Protein AF-A0A960H9U0-F1 (afdb_monomer)

Secondary structure (DSSP, 8-state):
----SSSSSSSSSSSSSSSSGGGSPPP------B-TTS-BGGG--SHHHH--HHHHHHHHHHH-EEE-SS--TTSTTHHHHHHHHHHHH--EEE-

Nearest PDB structures (foldseek):
  5t1p-assembly8_H  TM=9.226E-01  e=2.396E-02  Campylobacter jejuni BJ-CJGB96299
  5t1p-assembly5_E  TM=9.160E-01  e=3.365E-02  Campylobacter jejuni BJ-CJGB96299
  2bzn-assembly1_C  TM=5.047E-01  e=8.206E-01  Homo sapiens
  2c6q-assembly1_D  TM=4.996E-01  e=1.077E+00  Homo sapiens
  2bwg-assembly1_A  TM=5.080E-01  e=2.274E+00  Homo sapiens

Solvent-accessible surface area (backbone atoms only — not comparable to full-atom values): 6146 Å² total; per-residue (Å²): 142,84,92,80,84,84,80,86,84,70,74,80,73,70,70,69,68,67,72,67,63,74,75,52,72,77,75,72,68,73,74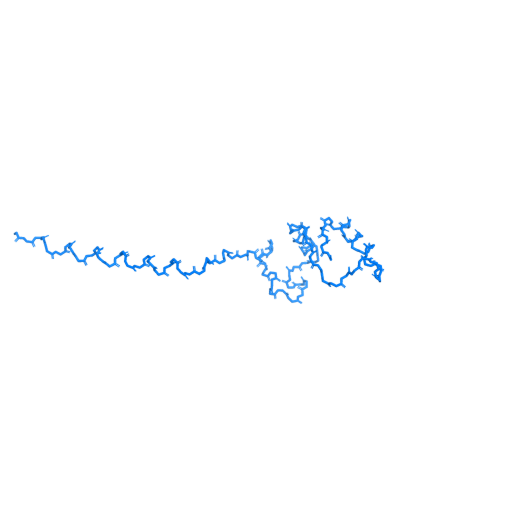,72,46,47,44,102,84,70,29,50,54,90,73,38,88,46,53,74,60,57,53,42,70,66,55,51,51,51,51,49,41,74,68,35,63,45,81,54,82,92,53,58,51,91,45,97,57,32,40,62,51,51,50,55,47,24,70,74,59,66,26,48,72,50,97

Radius of gyration: 26.49 Å; Cα contacts (8 Å, |Δi|>4): 69; chains: 1; bounding box: 49×75×38 Å

pLDDT: mean 78.87, std 21.17, range [42.84, 98.56]

Foldseek 3Di:
DDPDDPPPPPPVPPPPVVPVVVPDDPPPPPPCCLQPVRANVVPDPDCVSVPHPVSVLVVQVVVQEAEDPDQDCPPPNSVVVQVVVCVVRVHHYDD

Mean predicted aligned error: 14.43 Å

Structure (mmCIF, N/CA/C/O backbone):
data_AF-A0A960H9U0-F1
#
_entry.id   AF-A0A960H9U0-F1
#
loop_
_atom_site.group_PDB
_atom_site.id
_atom_site.type_symbol
_atom_site.label_atom_id
_atom_site.label_alt_id
_atom_site.label_comp_id
_atom_site.label_asym_id
_atom_site.label_entity_id
_atom_site.label_seq_id
_atom_site.pdbx_PDB_ins_code
_atom_site.Cartn_x
_atom_site.Cartn_y
_atom_site.Cartn_z
_atom_site.occupancy
_atom_site.B_iso_or_equiv
_atom_site.auth_seq_id
_atom_site.auth_comp_id
_atom_site.auth_asym_id
_atom_site.auth_atom_id
_atom_site.pdbx_PDB_model_num
ATOM 1 N N . MET A 1 1 ? -33.616 64.114 28.468 1.00 50.56 1 MET A N 1
ATOM 2 C CA . MET A 1 1 ? -32.640 64.202 27.355 1.00 50.56 1 MET A CA 1
ATOM 3 C C . MET A 1 1 ? -31.251 63.797 27.841 1.00 50.56 1 MET A C 1
ATOM 5 O O . MET A 1 1 ? -30.687 64.544 28.624 1.00 50.56 1 MET A O 1
ATOM 9 N N . LYS A 1 2 ? -30.745 62.624 27.420 1.00 51.22 2 LYS A N 1
ATOM 10 C CA . LYS A 1 2 ? -29.313 62.245 27.249 1.00 51.22 2 LYS A CA 1
ATOM 11 C C . LYS A 1 2 ? -29.171 60.712 27.200 1.00 51.22 2 LYS A C 1
ATOM 13 O O . LYS A 1 2 ? -28.547 60.094 28.046 1.00 51.22 2 LYS A O 1
ATOM 18 N N . ARG A 1 3 ? -29.764 60.097 26.170 1.00 50.94 3 ARG A N 1
ATOM 19 C CA . ARG A 1 3 ? -29.578 58.675 25.807 1.00 50.94 3 ARG A CA 1
ATOM 20 C C . ARG A 1 3 ? -28.459 58.476 24.761 1.00 50.94 3 ARG A C 1
ATOM 22 O O . ARG A 1 3 ? -28.471 57.509 24.022 1.00 50.94 3 ARG A O 1
ATOM 29 N N . SER A 1 4 ? -27.508 59.410 24.664 1.00 51.62 4 SER A N 1
ATOM 30 C CA . SER A 1 4 ? -26.666 59.581 23.462 1.00 51.62 4 SER A CA 1
ATOM 31 C C . SER A 1 4 ? -25.152 59.429 23.688 1.00 51.62 4 SER A C 1
ATOM 33 O O . SER A 1 4 ? -24.371 59.914 22.878 1.00 51.62 4 SER A O 1
ATOM 35 N N . ARG A 1 5 ? -24.698 58.811 24.788 1.00 53.12 5 ARG A N 1
ATOM 36 C CA . ARG A 1 5 ? -23.254 58.735 25.124 1.00 53.12 5 ARG A CA 1
ATOM 37 C C . ARG A 1 5 ? -22.734 57.343 25.501 1.00 53.12 5 ARG A C 1
ATOM 39 O O . ARG A 1 5 ? -21.645 57.243 26.044 1.00 53.12 5 ARG A O 1
ATOM 46 N N . TRP A 1 6 ? -23.510 56.292 25.244 1.00 42.84 6 TRP A N 1
ATOM 47 C CA . TRP A 1 6 ? -23.179 54.914 25.646 1.00 42.84 6 TRP A CA 1
ATOM 48 C C . TRP A 1 6 ? -23.212 53.921 24.471 1.00 42.84 6 TRP A C 1
ATOM 50 O O . TRP A 1 6 ? -23.268 52.718 24.677 1.00 42.84 6 TRP A O 1
ATOM 60 N N . LEU A 1 7 ? -23.184 54.420 23.231 1.00 50.12 7 LEU A N 1
ATOM 61 C CA . LEU A 1 7 ? -23.247 53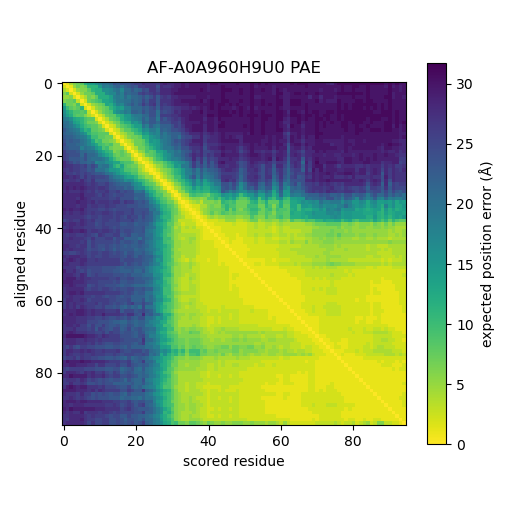.601 22.009 1.00 50.12 7 LEU A CA 1
ATOM 62 C C . LEU A 1 7 ? -21.994 53.711 21.125 1.00 50.12 7 LEU A C 1
ATOM 64 O O . LEU A 1 7 ? -21.927 53.087 20.076 1.00 50.12 7 LEU A O 1
ATOM 68 N N . THR A 1 8 ? -20.975 54.462 21.547 1.00 47.41 8 THR A N 1
ATOM 69 C CA . THR A 1 8 ? -19.766 54.722 20.743 1.00 47.41 8 THR A CA 1
ATOM 70 C C . THR A 1 8 ? -18.505 54.031 21.267 1.00 47.41 8 THR A C 1
ATOM 72 O O . THR A 1 8 ? -17.415 54.327 20.796 1.00 47.41 8 THR A O 1
ATOM 75 N N . LEU A 1 9 ? -18.632 53.095 22.215 1.00 46.81 9 LEU A N 1
ATOM 76 C CA . LEU A 1 9 ? -17.496 52.361 22.795 1.00 46.81 9 LEU A CA 1
ATOM 77 C C . LEU A 1 9 ? -17.638 50.830 22.693 1.00 46.81 9 LEU A C 1
ATOM 79 O O . LEU A 1 9 ? -17.070 50.105 23.496 1.00 46.81 9 LEU A O 1
ATOM 83 N N . GLY A 1 10 ? -18.427 50.330 21.736 1.00 43.66 10 GLY A N 1
ATOM 84 C CA . GLY A 1 10 ? -18.605 48.887 21.498 1.00 43.66 10 GLY A CA 1
ATOM 85 C C . GLY A 1 10 ? -18.057 48.382 20.158 1.00 43.66 10 GLY A C 1
ATOM 86 O O . GLY A 1 10 ? -17.927 47.182 19.968 1.00 43.66 10 GLY A O 1
ATOM 87 N N . VAL A 1 11 ? -17.718 49.280 19.225 1.00 47.06 11 VAL A N 1
ATOM 88 C CA . VAL A 1 11 ? -17.407 48.912 17.826 1.00 47.06 11 VAL A CA 1
ATOM 89 C C . VAL A 1 11 ? -15.901 48.905 17.523 1.00 47.06 11 VAL A C 1
ATOM 91 O O . VAL A 1 11 ? -15.483 48.368 16.507 1.00 47.06 11 VAL A O 1
ATOM 94 N N . ALA A 1 12 ? -15.053 49.424 18.417 1.00 43.41 12 ALA A N 1
ATOM 95 C CA . ALA A 1 12 ? -13.607 49.507 18.174 1.00 43.41 12 ALA A CA 1
ATOM 96 C C . ALA A 1 12 ? -12.796 48.286 18.660 1.00 43.41 12 ALA A C 1
ATOM 98 O O . ALA A 1 12 ? -11.607 48.200 18.378 1.00 43.41 12 ALA A O 1
ATOM 99 N N . ALA A 1 13 ? -13.412 47.343 19.384 1.00 44.75 13 ALA A N 1
ATOM 100 C CA . ALA A 1 13 ? -12.727 46.144 19.884 1.00 44.75 13 ALA A CA 1
ATOM 101 C C . ALA A 1 13 ? -12.998 44.881 19.044 1.00 44.75 13 ALA A C 1
ATOM 103 O O . ALA A 1 13 ? -12.348 43.860 19.247 1.00 44.75 13 ALA A O 1
ATOM 104 N N . ALA A 1 14 ? -13.939 44.936 18.095 1.00 46.28 14 ALA A N 1
ATOM 105 C CA . ALA A 1 14 ? -14.317 43.781 17.280 1.00 46.28 14 ALA A CA 1
ATOM 106 C C . ALA A 1 14 ? -13.483 43.632 15.992 1.00 46.28 14 ALA A C 1
ATOM 108 O O . ALA A 1 14 ? -13.497 42.572 15.377 1.00 46.28 14 ALA A O 1
ATOM 109 N N . THR A 1 15 ? -12.732 44.659 15.579 1.00 50.53 15 THR A N 1
ATOM 110 C CA . THR A 1 15 ? -11.987 44.643 14.306 1.00 50.53 15 THR A CA 1
ATOM 111 C C . THR A 1 15 ? -10.517 44.243 14.444 1.00 50.53 15 THR A C 1
ATOM 113 O O . THR A 1 15 ? -9.865 43.983 13.439 1.00 50.53 15 THR A O 1
ATOM 116 N N . THR A 1 16 ? -9.976 44.147 15.662 1.00 48.50 16 THR A N 1
ATOM 117 C CA . THR A 1 16 ? -8.547 43.846 15.893 1.00 48.50 16 THR A CA 1
ATOM 118 C C . THR A 1 16 ? -8.258 42.364 16.153 1.00 48.50 16 THR A C 1
ATOM 120 O O . THR A 1 16 ? -7.098 41.966 16.165 1.00 48.50 16 THR A O 1
ATOM 123 N N . ALA A 1 17 ? -9.286 41.525 16.316 1.00 44.06 17 ALA A N 1
ATOM 124 C CA . ALA A 1 17 ? -9.116 40.083 16.527 1.00 44.06 17 ALA A CA 1
ATOM 125 C C . ALA A 1 17 ? -8.944 39.281 15.219 1.00 44.06 17 ALA A C 1
ATOM 127 O O . ALA A 1 17 ? -8.475 38.149 15.255 1.00 44.06 17 ALA A O 1
ATOM 128 N N . MET A 1 18 ? -9.270 39.859 14.055 1.00 52.25 18 MET A N 1
ATOM 129 C CA . MET A 1 18 ? -9.171 39.162 1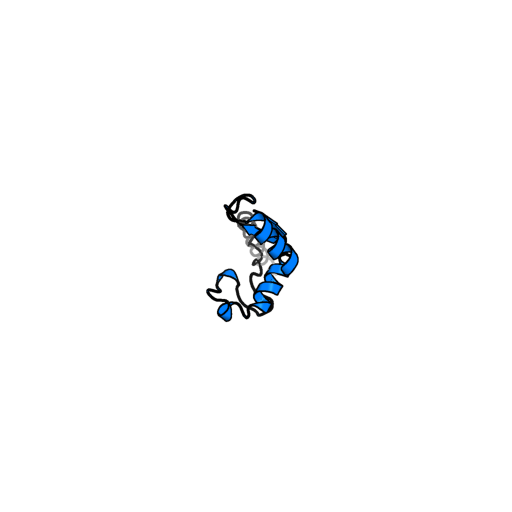2.761 1.00 52.25 18 MET A CA 1
ATOM 130 C C . MET A 1 18 ? -7.770 39.192 12.129 1.00 52.25 18 MET A C 1
ATOM 132 O O . MET A 1 18 ? -7.513 38.437 11.199 1.00 52.25 18 MET A O 1
ATOM 136 N N . ALA A 1 19 ? -6.843 40.019 12.625 1.00 51.44 19 ALA A N 1
ATOM 137 C CA . ALA A 1 19 ? -5.512 40.155 12.022 1.00 51.44 19 ALA A CA 1
ATOM 138 C C . ALA A 1 19 ? -4.501 39.078 12.471 1.00 51.44 19 ALA A C 1
ATOM 140 O O . ALA A 1 19 ? -3.486 38.882 11.811 1.00 51.44 19 ALA A O 1
ATOM 141 N N . LEU A 1 20 ? -4.770 38.361 13.568 1.00 49.53 20 LEU A N 1
ATOM 142 C CA . LEU A 1 20 ? -3.867 37.328 14.103 1.00 49.53 20 LEU A CA 1
ATOM 143 C C . LEU A 1 20 ? -4.185 35.913 13.592 1.00 49.53 20 LEU A C 1
ATOM 145 O O . LEU A 1 20 ? -3.335 35.034 13.685 1.00 49.53 20 LEU A O 1
ATOM 149 N N . ALA A 1 21 ? -5.367 35.693 13.008 1.00 54.62 21 ALA A N 1
ATOM 150 C CA . ALA A 1 21 ? -5.750 34.397 12.441 1.00 54.62 21 ALA A CA 1
ATOM 151 C C . ALA A 1 21 ? -5.169 34.150 11.034 1.00 54.62 21 ALA A C 1
ATOM 153 O O . ALA A 1 21 ? -5.182 33.024 10.554 1.00 54.62 21 ALA A O 1
ATOM 154 N N . ALA A 1 22 ? -4.620 35.180 10.381 1.00 50.38 22 ALA A N 1
ATOM 155 C CA . ALA A 1 22 ? -4.057 35.073 9.032 1.00 50.38 22 ALA A CA 1
ATOM 156 C C . ALA A 1 22 ? -2.635 34.476 8.986 1.00 50.38 22 ALA A C 1
ATOM 158 O O . ALA A 1 22 ? -2.131 34.198 7.902 1.00 50.38 22 ALA A O 1
ATOM 159 N N . CYS A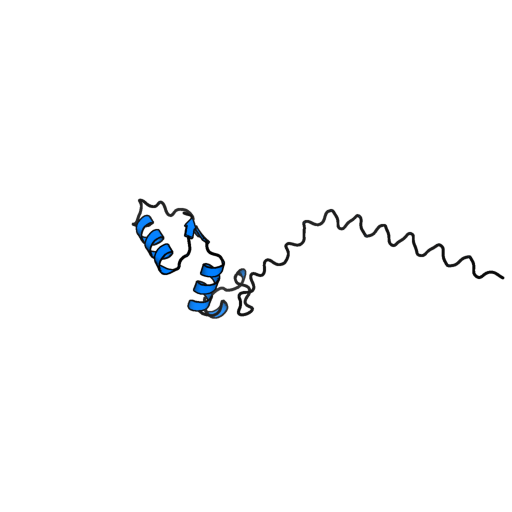 1 23 ? -1.981 34.297 10.140 1.00 57.59 23 CYS A N 1
ATOM 160 C CA . CYS A 1 23 ? -0.649 33.685 10.239 1.00 57.59 23 CYS A CA 1
ATOM 161 C C . CYS A 1 23 ? -0.672 32.327 10.961 1.00 57.59 23 CYS A C 1
ATOM 163 O O . CYS A 1 23 ? 0.380 31.754 11.244 1.00 57.59 23 CYS A O 1
ATOM 165 N N . ALA A 1 24 ? -1.862 31.801 11.271 1.00 57.56 24 ALA A N 1
ATOM 166 C CA . ALA A 1 24 ? -1.970 30.392 11.596 1.00 57.56 24 ALA A CA 1
ATOM 167 C C . ALA A 1 24 ? -1.725 29.609 10.295 1.00 57.56 24 ALA A C 1
ATOM 169 O O . ALA A 1 24 ? -2.328 29.956 9.273 1.00 57.56 24 ALA A O 1
ATOM 170 N N . PRO A 1 25 ? -0.855 28.577 10.282 1.00 61.34 25 PRO A N 1
ATOM 171 C CA . PRO A 1 25 ? -0.908 27.610 9.195 1.00 61.34 25 PRO A CA 1
ATOM 172 C C . PRO A 1 25 ? -2.365 27.145 9.088 1.00 61.34 25 PRO A C 1
ATOM 174 O O . PRO A 1 25 ? -3.006 27.032 10.140 1.00 61.34 25 PRO A O 1
ATOM 177 N N . PRO A 1 26 ? -2.903 26.923 7.874 1.00 60.44 26 PRO A N 1
ATOM 178 C CA . PRO A 1 26 ? -4.244 26.373 7.745 1.00 60.44 26 PRO A CA 1
ATOM 179 C C . PRO A 1 26 ? -4.336 25.200 8.716 1.00 60.44 26 PRO A C 1
ATOM 181 O O . PRO A 1 26 ? -3.430 24.354 8.740 1.00 60.44 26 PRO A O 1
ATOM 184 N N . GLU A 1 27 ? -5.355 25.207 9.585 1.00 54.41 27 GLU A N 1
ATOM 185 C CA . GLU A 1 27 ? -5.712 23.991 10.300 1.00 54.41 27 GLU A CA 1
ATOM 186 C C . GLU A 1 27 ? -5.753 22.938 9.207 1.00 54.41 27 GLU A C 1
ATOM 188 O O . GLU A 1 27 ? -6.441 23.118 8.201 1.00 54.41 27 GLU A O 1
ATOM 193 N N . LYS A 1 28 ? -4.890 21.921 9.312 1.00 51.94 28 LYS A N 1
ATOM 194 C CA . LYS A 1 28 ? -5.066 20.757 8.466 1.00 51.94 28 LYS A CA 1
ATOM 195 C C . LYS A 1 28 ? -6.466 20.313 8.840 1.00 51.94 28 LYS A C 1
ATOM 197 O O . LYS A 1 28 ? -6.630 19.820 9.960 1.00 51.94 28 LYS A O 1
ATOM 202 N N . ASP A 1 29 ? -7.447 20.599 7.977 1.00 50.31 29 ASP A N 1
ATOM 203 C CA . ASP A 1 29 ? -8.742 19.934 7.982 1.00 50.31 29 ASP A CA 1
ATOM 204 C C . ASP A 1 29 ? -8.395 18.517 8.352 1.00 50.31 29 ASP A C 1
ATOM 206 O O . ASP A 1 29 ? -7.529 17.949 7.672 1.00 50.31 29 ASP A O 1
ATOM 210 N N . LYS A 1 30 ? -8.878 18.064 9.520 1.00 53.03 30 LYS A N 1
ATOM 211 C CA . LYS A 1 30 ? -8.496 16.771 10.077 1.00 53.03 30 LYS A CA 1
ATOM 212 C C . LYS A 1 30 ? -8.486 15.834 8.894 1.00 53.03 30 LYS A C 1
ATOM 214 O O . LYS A 1 30 ? -9.532 15.611 8.294 1.00 53.03 30 LYS A O 1
ATOM 219 N N . THR A 1 31 ? -7.291 15.415 8.482 1.00 52.97 31 THR A N 1
ATOM 220 C CA . THR A 1 31 ? -7.180 14.344 7.517 1.00 52.97 31 THR A CA 1
ATOM 221 C C . THR A 1 31 ? -7.923 13.252 8.240 1.00 52.97 31 THR A C 1
ATOM 223 O O . THR A 1 31 ? -7.474 12.854 9.319 1.00 52.97 31 THR A O 1
ATOM 226 N N . ASP A 1 32 ? -9.139 12.954 7.784 1.00 61.94 32 ASP A N 1
ATOM 227 C CA . ASP A 1 32 ? -10.011 11.981 8.411 1.00 61.94 32 ASP A CA 1
ATOM 228 C C . ASP A 1 32 ? -9.340 10.632 8.152 1.00 61.94 32 ASP A C 1
ATOM 230 O O . ASP A 1 32 ? -9.710 9.863 7.280 1.00 61.94 32 ASP A O 1
ATOM 234 N N . ASN A 1 33 ? -8.294 10.379 8.937 1.00 62.38 33 ASN A N 1
ATOM 235 C CA . ASN A 1 33 ? -7.645 9.098 9.152 1.00 62.38 33 ASN A CA 1
ATOM 236 C C . ASN A 1 33 ? -8.576 8.159 9.915 1.00 62.38 33 ASN A C 1
ATOM 238 O O . ASN A 1 33 ? -8.209 7.033 10.230 1.00 62.38 33 ASN A O 1
ATOM 242 N N . THR A 1 34 ? -9.765 8.649 10.254 1.00 67.94 34 THR A N 1
ATOM 243 C CA . THR A 1 34 ? -10.881 7.878 10.744 1.00 67.94 34 THR A CA 1
ATOM 244 C C . THR A 1 34 ? -11.343 6.955 9.621 1.00 67.94 34 THR A C 1
ATOM 246 O O . THR A 1 34 ? -11.968 7.393 8.656 1.00 67.94 34 THR A O 1
ATOM 249 N N . THR A 1 35 ? -11.040 5.665 9.744 1.00 70.62 35 THR A N 1
ATOM 250 C CA . THR A 1 35 ? -11.567 4.629 8.854 1.00 70.62 35 THR A CA 1
ATOM 251 C C . THR A 1 35 ? -13.097 4.665 8.857 1.00 70.62 35 THR A C 1
ATOM 253 O O . THR A 1 35 ? -13.721 5.210 9.772 1.00 70.62 35 THR A O 1
ATOM 256 N N . SER A 1 36 ? -13.744 4.011 7.887 1.00 66.88 36 SER A N 1
ATOM 257 C CA . SER A 1 36 ? -15.212 3.876 7.881 1.00 66.88 36 SER A CA 1
ATOM 258 C C . SER A 1 36 ? -15.785 3.245 9.165 1.00 66.88 36 SER A C 1
ATOM 260 O O . SER A 1 36 ? -16.980 3.372 9.420 1.00 66.88 36 SER A O 1
ATOM 262 N N . SER A 1 37 ? -14.940 2.610 9.984 1.00 68.12 37 SER A N 1
ATOM 263 C CA . SER A 1 37 ? -15.275 2.016 11.282 1.00 68.12 37 SER A CA 1
ATOM 264 C C . SER A 1 37 ? -15.033 2.947 12.482 1.00 68.12 37 SER A C 1
ATOM 266 O O . SER A 1 37 ? -15.226 2.528 13.622 1.00 68.12 37 SER A O 1
ATOM 268 N N . GLY A 1 38 ? -14.620 4.200 12.270 1.00 79.56 38 GLY A N 1
ATOM 269 C CA . GLY A 1 38 ? -14.390 5.167 13.348 1.00 79.56 38 GLY A CA 1
ATOM 270 C C . GLY A 1 38 ? -12.999 5.101 13.992 1.00 79.56 38 GLY A C 1
ATOM 271 O O . GLY A 1 38 ? -12.787 5.731 15.028 1.00 79.56 38 GLY A O 1
ATOM 272 N N . VAL A 1 39 ? -12.058 4.346 13.416 1.00 85.88 39 VAL A N 1
ATOM 273 C CA . VAL A 1 39 ? -10.709 4.154 13.975 1.00 85.88 39 VAL A CA 1
ATOM 274 C C . VAL A 1 39 ? -9.730 5.147 13.367 1.00 85.88 39 VAL A C 1
ATOM 276 O O . VAL A 1 39 ? -9.654 5.245 12.152 1.00 85.88 39 VAL A O 1
ATOM 279 N N . ASP A 1 40 ? -8.924 5.821 14.189 1.00 89.00 40 ASP A N 1
ATOM 280 C CA . ASP A 1 40 ? -7.764 6.576 13.702 1.00 89.00 40 ASP A CA 1
ATOM 281 C C . ASP A 1 40 ? -6.676 5.603 13.217 1.00 89.00 40 ASP A C 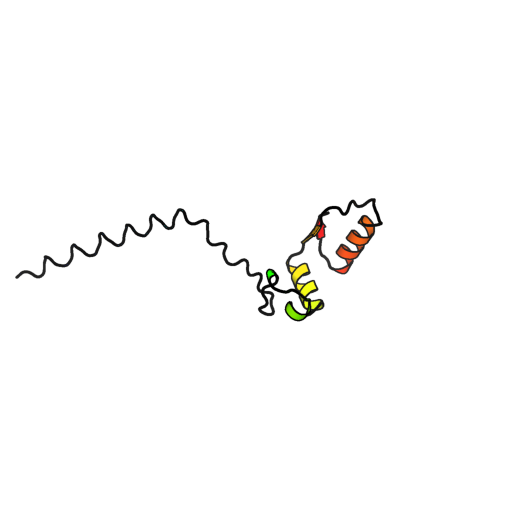1
ATOM 283 O O . ASP A 1 40 ? -5.950 5.007 14.020 1.00 89.00 40 ASP A O 1
ATOM 287 N N . ALA A 1 41 ? -6.571 5.447 11.898 1.00 89.69 41 ALA A N 1
ATOM 288 C CA . ALA A 1 41 ? -5.631 4.556 11.228 1.00 89.69 41 ALA A CA 1
ATOM 289 C C . ALA A 1 41 ? -4.180 4.775 11.682 1.00 89.69 41 ALA A C 1
ATOM 291 O O . ALA A 1 41 ? -3.437 3.810 11.839 1.00 89.69 41 ALA A O 1
ATOM 292 N N . ALA A 1 42 ? -3.781 6.020 11.972 1.00 90.44 42 ALA A N 1
ATOM 293 C CA . ALA A 1 42 ? -2.419 6.327 12.414 1.00 90.44 42 ALA A CA 1
ATOM 294 C C . ALA A 1 42 ? -2.129 5.899 13.861 1.00 90.44 42 ALA A C 1
ATOM 296 O O . ALA A 1 42 ? -0.967 5.879 14.271 1.00 90.44 42 ALA A O 1
ATOM 297 N N . LYS A 1 43 ? -3.159 5.587 14.653 1.00 91.25 43 LYS A N 1
ATOM 298 C CA . LYS A 1 43 ? -3.021 5.109 16.038 1.00 91.25 43 LYS A CA 1
ATOM 299 C C . LYS A 1 43 ? -3.160 3.595 16.168 1.00 91.25 43 LYS A C 1
ATOM 301 O O . LYS A 1 43 ? -2.824 3.067 17.227 1.00 91.25 43 LYS A O 1
ATOM 306 N N . ALA A 1 44 ? -3.649 2.905 15.140 1.00 92.88 44 ALA A N 1
ATOM 307 C CA . ALA A 1 44 ? -3.791 1.457 15.161 1.00 92.88 44 ALA A CA 1
ATOM 308 C C . ALA A 1 44 ? -2.409 0.780 15.173 1.00 92.88 44 ALA A C 1
ATOM 310 O O . ALA A 1 44 ? -1.576 1.027 14.304 1.00 92.88 44 ALA A O 1
ATOM 311 N N . THR A 1 45 ? -2.160 -0.090 16.155 1.00 95.50 45 THR A N 1
ATOM 312 C CA . THR A 1 45 ? -0.895 -0.846 16.266 1.00 95.50 45 THR A CA 1
ATOM 313 C C . THR A 1 45 ? -1.012 -2.298 15.815 1.00 95.50 45 THR A C 1
ATOM 315 O O . THR A 1 45 ? -0.018 -3.016 15.719 1.00 95.50 45 THR A O 1
ATOM 318 N N . SER A 1 46 ? -2.230 -2.740 15.525 1.00 94.94 46 SER A N 1
ATOM 319 C CA . SER A 1 46 ? -2.546 -4.070 15.034 1.00 94.94 46 SER A CA 1
ATOM 320 C C . SER A 1 46 ? -3.756 -4.012 14.105 1.00 94.94 46 SER A C 1
ATOM 322 O O . SER A 1 46 ? -4.522 -3.049 14.112 1.00 94.94 46 SER A O 1
ATOM 324 N N . VAL A 1 47 ? -3.968 -5.077 13.328 1.00 93.12 47 VAL A N 1
ATOM 325 C CA . VAL A 1 47 ? -5.165 -5.195 12.481 1.00 93.12 47 VAL A CA 1
ATOM 326 C C . VAL A 1 47 ? -6.440 -5.211 13.326 1.00 93.12 47 VAL A C 1
ATOM 328 O O . VAL A 1 47 ? -7.440 -4.653 12.900 1.00 93.12 47 VAL A O 1
ATOM 331 N N . ALA A 1 48 ? -6.395 -5.788 14.533 1.00 91.88 48 ALA A N 1
ATOM 332 C CA . ALA A 1 48 ? -7.528 -5.778 15.456 1.00 91.88 48 ALA A CA 1
ATOM 333 C C . ALA A 1 48 ? -7.856 -4.362 15.963 1.00 91.88 48 ALA A C 1
ATOM 335 O O . ALA A 1 48 ? -9.028 -4.044 16.138 1.00 91.88 48 ALA A O 1
ATOM 336 N N . ASP A 1 49 ? -6.840 -3.508 16.149 1.00 93.25 49 ASP A N 1
ATOM 337 C CA . ASP A 1 49 ? -7.044 -2.096 16.501 1.00 93.25 49 ASP A CA 1
ATOM 338 C C . ASP A 1 49 ? -7.614 -1.299 15.322 1.00 93.25 49 ASP A C 1
ATOM 340 O O . ASP A 1 49 ? -8.386 -0.373 15.538 1.00 93.25 49 ASP A O 1
ATOM 344 N N . PHE A 1 50 ? -7.243 -1.660 14.086 1.00 92.56 50 PHE A N 1
ATOM 345 C CA . PHE A 1 50 ? -7.743 -1.048 12.850 1.00 92.56 50 PHE A CA 1
ATOM 346 C C . PHE A 1 50 ? -9.185 -1.478 12.510 1.00 92.56 50 PHE A C 1
ATOM 348 O O . PHE A 1 50 ? -9.973 -0.682 11.997 1.00 92.56 50 PHE A O 1
ATOM 355 N N . GLY A 1 51 ? -9.520 -2.743 12.784 1.00 92.06 51 GLY A N 1
ATOM 356 C CA . GLY A 1 51 ? -10.771 -3.409 12.425 1.00 92.06 51 GLY A CA 1
ATOM 357 C C . GLY A 1 51 ? -10.513 -4.867 12.037 1.00 92.06 51 GLY A C 1
ATOM 358 O O . GLY A 1 51 ? -10.253 -5.723 12.883 1.00 92.06 51 GLY A O 1
ATOM 359 N N . THR A 1 52 ? -10.576 -5.162 10.742 1.00 93.81 52 THR A N 1
ATOM 360 C CA . THR A 1 52 ? -10.243 -6.476 10.177 1.00 93.81 52 THR A CA 1
ATOM 361 C C . THR A 1 52 ? -9.262 -6.342 9.014 1.00 93.81 52 THR A C 1
ATOM 363 O O . THR A 1 52 ? -8.999 -5.242 8.528 1.00 93.81 52 THR A O 1
ATOM 366 N N . MET A 1 53 ? -8.720 -7.468 8.535 1.00 95.31 53 MET A N 1
ATOM 367 C CA . MET A 1 53 ? -7.875 -7.454 7.337 1.00 95.31 53 MET A CA 1
ATOM 368 C C . MET A 1 53 ? -8.658 -6.983 6.104 1.00 95.31 53 MET A C 1
ATOM 370 O O . MET A 1 53 ? -8.128 -6.224 5.301 1.00 95.31 53 MET A O 1
ATOM 374 N N . ASP A 1 54 ? -9.929 -7.372 5.978 1.00 95.25 54 ASP A N 1
ATOM 375 C CA . ASP A 1 54 ? -10.773 -6.942 4.861 1.00 95.25 54 ASP A CA 1
ATOM 376 C C . ASP A 1 54 ? -11.048 -5.436 4.904 1.00 95.25 54 ASP A C 1
ATOM 378 O O . ASP A 1 54 ? -11.078 -4.786 3.860 1.00 95.25 54 ASP A O 1
ATOM 382 N N . ASP A 1 55 ? -11.216 -4.862 6.098 1.00 93.44 55 ASP A N 1
ATOM 383 C CA . ASP A 1 55 ? -11.402 -3.416 6.254 1.00 93.44 55 ASP A CA 1
ATOM 384 C C . ASP A 1 55 ? -10.122 -2.645 5.917 1.00 93.44 55 ASP A C 1
ATOM 386 O O . ASP A 1 55 ? -10.194 -1.607 5.261 1.00 93.44 55 ASP A O 1
ATOM 390 N N . LEU A 1 56 ? -8.952 -3.174 6.296 1.00 94.38 56 LEU A N 1
ATOM 391 C CA . LEU A 1 56 ? -7.650 -2.617 5.911 1.00 94.38 56 LEU A CA 1
ATOM 392 C C . LEU A 1 56 ? -7.471 -2.630 4.391 1.00 94.38 56 LEU A C 1
ATOM 394 O O . LEU A 1 56 ? -7.093 -1.618 3.806 1.00 94.38 56 LEU A O 1
ATOM 398 N N . VAL A 1 57 ? -7.781 -3.757 3.744 1.00 95.62 57 VAL A N 1
ATOM 399 C CA . VAL A 1 57 ? -7.704 -3.883 2.283 1.00 95.62 57 VAL A CA 1
ATOM 400 C C . VAL A 1 57 ? -8.656 -2.900 1.607 1.00 95.62 57 VAL A C 1
ATOM 402 O O . VAL A 1 57 ? -8.233 -2.190 0.700 1.00 95.62 57 VAL A O 1
ATOM 405 N N . LYS A 1 58 ? -9.912 -2.796 2.061 1.00 94.81 58 LYS A N 1
ATOM 406 C CA . LYS A 1 58 ? -10.885 -1.835 1.510 1.00 94.81 58 LYS A CA 1
ATOM 407 C C . LYS A 1 58 ? -10.437 -0.387 1.682 1.00 94.81 58 LYS A C 1
ATOM 409 O O . LYS A 1 58 ? -10.604 0.403 0.758 1.00 94.81 58 LYS A O 1
ATOM 414 N N . ALA A 1 59 ? -9.877 -0.037 2.839 1.00 93.62 59 ALA A N 1
ATOM 415 C CA . ALA A 1 59 ? -9.346 1.299 3.081 1.00 93.62 59 ALA A CA 1
ATOM 416 C C . ALA A 1 59 ? -8.178 1.606 2.130 1.00 93.62 59 ALA A C 1
ATOM 418 O O . ALA A 1 59 ? -8.210 2.614 1.432 1.00 93.62 59 ALA A O 1
ATOM 419 N N . ALA A 1 60 ? -7.217 0.687 2.001 1.00 95.19 60 ALA A N 1
ATOM 420 C CA . ALA A 1 60 ? -6.0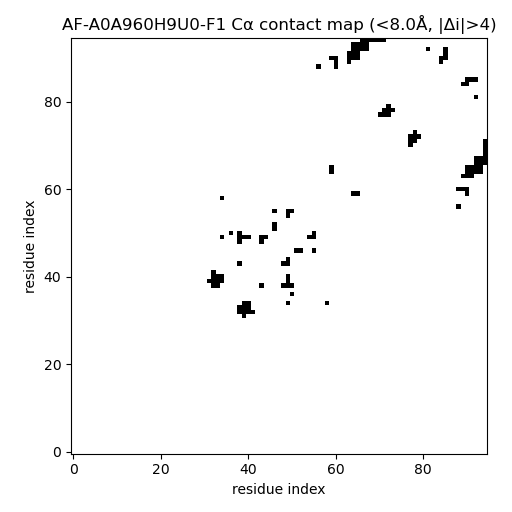87 0.844 1.086 1.00 95.19 60 ALA A CA 1
ATOM 421 C C . ALA A 1 60 ? -6.523 0.906 -0.394 1.00 95.19 60 ALA A C 1
ATOM 423 O O . ALA A 1 60 ? -5.961 1.660 -1.183 1.00 95.19 60 ALA A O 1
ATOM 424 N N . GLN A 1 61 ? -7.561 0.157 -0.777 1.00 96.38 61 GLN A N 1
ATOM 425 C CA . GLN A 1 61 ? -8.180 0.247 -2.103 1.00 96.38 61 GLN A CA 1
ATOM 426 C C . GLN A 1 61 ? -8.839 1.604 -2.354 1.00 96.38 61 GLN A C 1
ATOM 428 O O . GLN A 1 61 ? -8.752 2.121 -3.465 1.00 96.38 61 GLN A O 1
ATOM 433 N N . ALA A 1 62 ? -9.492 2.179 -1.341 1.00 94.75 62 ALA A N 1
ATOM 434 C CA . ALA A 1 62 ? -10.081 3.510 -1.434 1.00 94.75 62 ALA A CA 1
ATOM 435 C C . ALA A 1 62 ? -9.010 4.609 -1.564 1.00 94.75 62 ALA A C 1
ATOM 437 O O . ALA A 1 62 ? -9.247 5.598 -2.255 1.00 94.75 62 ALA A O 1
ATOM 438 N N . GLU A 1 63 ? -7.838 4.425 -0.947 1.00 94.25 63 GLU A N 1
ATOM 439 C CA . GLU A 1 63 ? -6.670 5.302 -1.125 1.00 94.25 63 GLU A CA 1
ATOM 440 C C . GLU A 1 63 ? -6.021 5.145 -2.512 1.00 94.25 63 GLU A C 1
ATOM 442 O O . GLU A 1 63 ? -5.591 6.128 -3.114 1.00 94.25 63 GLU A 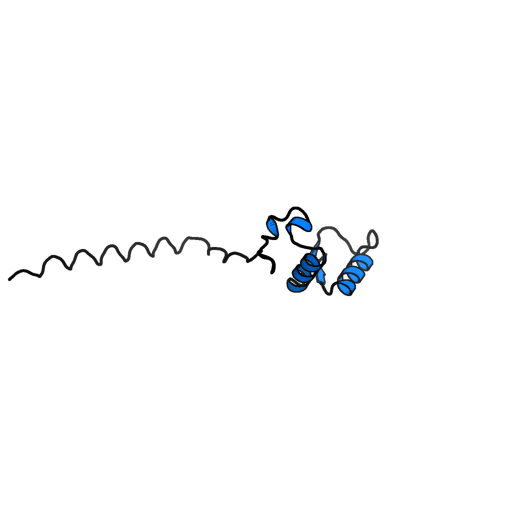O 1
ATOM 447 N N . GLY A 1 64 ? -5.979 3.920 -3.046 1.00 97.12 64 GLY A N 1
ATOM 448 C CA . GLY A 1 64 ? -5.645 3.617 -4.443 1.00 97.12 64 GLY A CA 1
ATOM 449 C C . GLY A 1 64 ? -4.152 3.508 -4.774 1.00 97.12 64 GLY A C 1
ATOM 450 O O . GLY A 1 64 ? -3.805 2.886 -5.783 1.00 97.12 64 GLY A O 1
ATOM 451 N N . GLU A 1 65 ? -3.258 4.033 -3.932 1.00 98.06 65 GLU A N 1
ATOM 452 C CA . GLU A 1 65 ? -1.806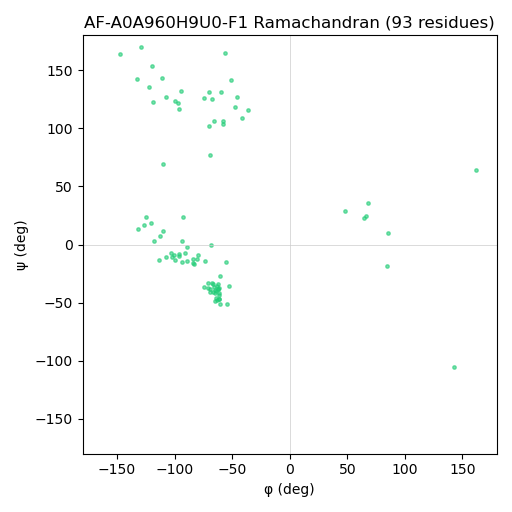 3.946 -4.134 1.00 98.06 65 GLU A CA 1
ATOM 453 C C . GLU A 1 65 ? -1.047 3.504 -2.872 1.00 98.06 65 GLU A C 1
ATOM 455 O O . GLU A 1 65 ? -1.344 3.936 -1.762 1.00 98.06 65 GLU A O 1
ATOM 460 N N . LEU A 1 66 ? -0.006 2.688 -3.054 1.00 97.62 66 LEU A N 1
ATOM 461 C CA . LEU A 1 66 ? 0.951 2.294 -2.020 1.00 97.62 66 LEU A CA 1
ATOM 462 C C . LEU A 1 66 ? 2.352 2.764 -2.417 1.00 97.62 66 LEU A C 1
ATOM 464 O O . LEU A 1 66 ? 2.867 2.383 -3.463 1.00 97.62 66 LEU A O 1
ATOM 468 N N . ASN A 1 67 ? 2.994 3.557 -1.562 1.00 97.75 67 ASN A N 1
ATOM 469 C CA . ASN A 1 67 ? 4.365 4.014 -1.776 1.00 97.75 67 ASN A CA 1
ATOM 470 C C . ASN A 1 67 ? 5.331 3.163 -0.948 1.00 97.75 67 ASN A C 1
ATOM 472 O O . ASN A 1 67 ? 5.203 3.087 0.274 1.00 97.75 67 ASN A O 1
ATOM 476 N N . VAL A 1 68 ? 6.305 2.544 -1.606 1.00 96.50 68 VAL A N 1
ATOM 477 C CA . VAL A 1 68 ? 7.348 1.726 -0.976 1.00 96.50 68 VAL A CA 1
ATOM 478 C C . VAL A 1 68 ? 8.719 2.317 -1.280 1.00 96.50 68 VAL A C 1
ATOM 480 O O . VAL A 1 68 ? 8.905 3.029 -2.260 1.00 96.50 68 VAL A O 1
ATOM 483 N N . ILE A 1 69 ? 9.688 2.062 -0.403 1.00 96.88 69 ILE A N 1
ATOM 484 C CA . ILE A 1 69 ? 11.052 2.578 -0.541 1.00 96.88 69 ILE A CA 1
ATOM 485 C C . ILE A 1 69 ? 12.007 1.391 -0.572 1.00 96.88 69 ILE A C 1
ATOM 487 O O . ILE A 1 69 ? 11.907 0.494 0.263 1.00 96.88 69 ILE A O 1
ATOM 491 N N . ALA A 1 70 ? 12.962 1.442 -1.504 1.00 96.06 70 ALA A N 1
ATOM 492 C CA . ALA A 1 70 ? 14.040 0.468 -1.663 1.00 96.06 70 ALA A CA 1
ATOM 493 C C . ALA A 1 70 ? 13.596 -0.935 -2.120 1.00 96.06 70 ALA A C 1
ATOM 495 O O . ALA A 1 70 ? 14.222 -1.924 -1.738 1.00 96.06 70 ALA A O 1
ATOM 496 N N . LEU A 1 71 ? 12.574 -1.024 -2.983 1.00 96.31 71 LEU A N 1
ATOM 497 C CA . LEU A 1 71 ? 12.195 -2.271 -3.662 1.00 96.31 71 LEU A CA 1
ATOM 498 C C . LEU A 1 71 ? 12.517 -2.222 -5.175 1.00 96.31 71 LEU A C 1
ATOM 500 O O . LEU A 1 71 ? 11.608 -2.191 -6.000 1.00 96.31 71 LEU A O 1
ATOM 504 N N . PRO A 1 72 ? 13.805 -2.222 -5.582 1.00 95.31 72 PRO A N 1
ATOM 505 C CA . PRO A 1 72 ? 14.161 -2.187 -7.001 1.00 95.31 72 PRO A CA 1
ATOM 506 C C . PRO A 1 72 ? 13.572 -3.405 -7.750 1.00 95.31 72 PRO A C 1
ATOM 508 O O . PRO A 1 72 ? 13.733 -4.532 -7.270 1.00 95.31 72 PRO A O 1
ATOM 511 N N . PRO A 1 73 ? 12.902 -3.224 -8.909 1.00 95.62 73 PRO A N 1
ATOM 512 C CA . PRO A 1 73 ? 12.124 -4.290 -9.555 1.00 95.62 73 PRO A CA 1
ATOM 513 C C . PRO A 1 73 ? 12.915 -5.542 -9.960 1.00 95.62 73 PRO A C 1
ATOM 515 O O . PRO A 1 73 ? 12.346 -6.629 -10.048 1.00 95.62 73 PRO A O 1
ATOM 518 N N . ASP A 1 74 ? 14.212 -5.395 -10.219 1.00 95.88 74 ASP A N 1
ATOM 519 C CA . ASP A 1 74 ? 15.127 -6.431 -10.701 1.00 95.88 74 ASP A CA 1
ATOM 520 C C . ASP A 1 74 ? 15.805 -7.236 -9.579 1.00 95.88 74 ASP A C 1
ATOM 522 O O . ASP A 1 74 ? 16.542 -8.186 -9.854 1.00 95.88 74 ASP A O 1
ATOM 526 N N . TRP A 1 75 ? 15.542 -6.908 -8.310 1.00 97.12 75 TRP A N 1
ATOM 527 C CA . TRP A 1 75 ? 16.109 -7.609 -7.161 1.00 97.12 75 TRP A CA 1
ATOM 528 C C . TRP A 1 75 ? 15.051 -8.397 -6.390 1.00 97.12 75 TRP A C 1
ATOM 530 O O . TRP A 1 75 ? 13.910 -7.967 -6.245 1.00 97.12 75 TRP A O 1
ATOM 540 N N . ALA A 1 76 ? 15.443 -9.573 -5.886 1.00 96.56 76 ALA A N 1
ATOM 541 C CA . ALA A 1 76 ? 14.628 -10.419 -5.007 1.00 96.56 76 ALA A CA 1
ATOM 542 C C . ALA A 1 76 ? 13.179 -10.662 -5.489 1.00 96.56 76 ALA A C 1
ATOM 544 O O . ALA A 1 76 ? 12.286 -10.898 -4.676 1.00 96.56 76 ALA A O 1
ATOM 545 N N . ASN A 1 77 ? 12.956 -10.642 -6.809 1.00 97.19 77 ASN A N 1
ATOM 546 C CA . ASN A 1 77 ? 11.646 -10.827 -7.437 1.00 97.19 77 ASN A CA 1
ATOM 547 C C . ASN A 1 77 ? 10.616 -9.720 -7.116 1.00 97.19 77 ASN A C 1
ATOM 549 O O . ASN A 1 77 ? 9.411 -9.956 -7.207 1.00 97.19 77 ASN A O 1
ATOM 553 N N . TYR A 1 78 ? 11.055 -8.517 -6.733 1.00 97.81 78 TYR A N 1
ATOM 554 C CA . TYR A 1 78 ? 10.152 -7.432 -6.343 1.00 97.81 78 TYR A CA 1
ATOM 555 C C . TYR A 1 78 ? 9.226 -6.965 -7.455 1.00 97.81 78 TYR A C 1
ATOM 557 O O . TYR A 1 78 ? 8.057 -6.735 -7.166 1.00 97.81 78 TYR A O 1
ATOM 565 N N . GLY A 1 79 ? 9.687 -6.893 -8.707 1.00 97.75 79 GLY A N 1
ATOM 566 C CA . GLY A 1 79 ? 8.821 -6.532 -9.833 1.00 97.75 79 GLY A CA 1
ATOM 567 C C . GLY A 1 79 ? 7.585 -7.433 -9.924 1.00 97.75 79 GLY A C 1
ATOM 568 O O . GLY A 1 79 ? 6.461 -6.944 -9.901 1.00 97.75 79 GLY A O 1
ATOM 569 N N . GLU A 1 80 ? 7.786 -8.752 -9.909 1.00 98.31 80 GLU A N 1
ATOM 570 C CA . GLU A 1 80 ? 6.698 -9.739 -9.950 1.00 98.31 80 GLU A CA 1
ATOM 571 C C . GLU A 1 80 ? 5.792 -9.670 -8.710 1.00 98.31 80 GLU A C 1
ATOM 573 O O . GLU A 1 80 ? 4.572 -9.775 -8.821 1.00 98.31 80 GLU A O 1
ATOM 578 N N . ILE A 1 81 ? 6.363 -9.466 -7.516 1.00 98.06 81 ILE A N 1
ATOM 579 C CA . ILE A 1 81 ? 5.582 -9.323 -6.274 1.00 98.06 81 ILE A CA 1
ATOM 580 C C . ILE A 1 81 ? 4.718 -8.059 -6.321 1.00 98.06 81 ILE A C 1
ATOM 582 O O . ILE A 1 81 ? 3.553 -8.099 -5.925 1.00 98.06 81 ILE A O 1
ATOM 586 N N . ILE A 1 82 ? 5.269 -6.951 -6.816 1.00 98.12 82 ILE A N 1
ATOM 587 C CA . ILE A 1 82 ? 4.566 -5.678 -6.984 1.00 98.12 82 ILE A CA 1
ATOM 588 C C . ILE A 1 82 ? 3.425 -5.827 -7.993 1.00 98.12 82 ILE A C 1
ATOM 590 O O . ILE A 1 82 ? 2.305 -5.396 -7.705 1.00 98.12 82 ILE A O 1
ATOM 594 N N . THR A 1 83 ? 3.670 -6.471 -9.137 1.00 98.25 83 THR A N 1
ATOM 595 C CA . THR A 1 83 ? 2.628 -6.766 -10.130 1.00 98.25 83 THR A CA 1
ATOM 596 C C . THR A 1 83 ? 1.535 -7.639 -9.525 1.00 98.25 83 THR A C 1
ATOM 598 O O . THR A 1 83 ? 0.372 -7.251 -9.543 1.00 98.25 83 THR A O 1
ATOM 601 N N . ALA A 1 84 ? 1.893 -8.752 -8.881 1.00 98.50 84 ALA A N 1
ATOM 602 C CA . ALA A 1 84 ? 0.922 -9.646 -8.255 1.00 98.50 84 ALA A CA 1
ATOM 603 C C . ALA A 1 84 ? 0.110 -8.962 -7.140 1.00 98.50 84 ALA A C 1
ATOM 605 O O . ALA A 1 84 ? -1.083 -9.232 -6.993 1.00 98.50 84 ALA A O 1
ATOM 606 N N . PHE A 1 85 ? 0.726 -8.074 -6.351 1.00 98.44 85 PHE A N 1
ATOM 607 C CA . PHE A 1 85 ? 0.024 -7.266 -5.351 1.00 98.44 85 PHE A CA 1
ATOM 608 C C . PHE A 1 85 ? -0.965 -6.302 -6.013 1.00 98.44 85 PHE A C 1
ATOM 610 O O . PHE A 1 85 ? -2.130 -6.248 -5.610 1.00 98.44 85 PHE A O 1
ATOM 617 N N . SER A 1 86 ? -0.510 -5.580 -7.039 1.00 98.19 86 SER A N 1
ATOM 618 C CA . SER A 1 86 ? -1.326 -4.606 -7.768 1.00 98.19 86 SER A CA 1
ATOM 619 C C . SER A 1 86 ? -2.520 -5.281 -8.440 1.00 98.19 86 SER A C 1
ATOM 621 O O . SER A 1 86 ? -3.641 -4.803 -8.304 1.00 98.19 86 SER A O 1
ATOM 623 N N . ASP A 1 87 ? -2.317 -6.439 -9.068 1.00 98.50 87 ASP A N 1
ATOM 624 C CA . ASP A 1 87 ? -3.378 -7.224 -9.706 1.00 98.50 87 ASP A CA 1
ATOM 625 C C . ASP A 1 87 ? -4.375 -7.782 -8.685 1.00 98.50 87 ASP A C 1
ATOM 627 O O . ASP A 1 87 ? -5.586 -7.774 -8.911 1.00 98.50 87 ASP A O 1
ATOM 631 N N . LYS A 1 88 ? -3.880 -8.264 -7.538 1.00 98.06 88 LYS A N 1
ATOM 632 C CA . LYS A 1 88 ? -4.726 -8.858 -6.497 1.00 98.06 88 LYS A CA 1
ATOM 633 C C . LYS A 1 88 ? -5.615 -7.829 -5.810 1.00 98.06 88 LYS A C 1
ATOM 635 O O . LYS A 1 88 ? -6.763 -8.141 -5.495 1.00 98.06 88 LYS A O 1
ATOM 640 N N . TYR A 1 89 ? -5.078 -6.648 -5.521 1.00 98.25 89 TYR A N 1
ATOM 641 C CA . TYR A 1 89 ? -5.772 -5.651 -4.710 1.00 98.25 89 TYR A CA 1
ATOM 642 C C . TYR A 1 89 ? -6.274 -4.453 -5.510 1.00 98.25 89 TYR A C 1
ATOM 644 O O . TYR A 1 89 ? -7.068 -3.693 -4.974 1.00 98.25 89 TYR A O 1
ATOM 652 N N . GLY A 1 90 ? -5.880 -4.277 -6.770 1.00 98.25 90 GLY A N 1
ATOM 653 C CA . GLY A 1 90 ? -6.237 -3.092 -7.554 1.00 98.25 90 GLY A CA 1
ATOM 654 C C . GLY A 1 90 ? -5.601 -1.804 -7.021 1.00 98.25 90 GLY A C 1
ATOM 655 O O . GLY A 1 90 ? -6.147 -0.727 -7.233 1.00 98.25 90 GLY A O 1
ATOM 656 N N . ILE A 1 91 ? -4.479 -1.915 -6.303 1.00 98.56 91 ILE A N 1
ATOM 657 C CA . ILE A 1 91 ? -3.745 -0.791 -5.707 1.00 98.56 91 ILE A CA 1
ATOM 658 C C . ILE A 1 91 ? -2.466 -0.586 -6.508 1.00 98.56 91 ILE A C 1
ATOM 660 O O . ILE A 1 91 ? -1.686 -1.522 -6.676 1.00 98.56 91 ILE A O 1
ATOM 664 N N . LYS A 1 92 ? -2.216 0.635 -6.975 1.00 98.38 92 LYS A N 1
ATOM 665 C CA . LYS A 1 92 ? -0.975 0.961 -7.682 1.00 98.38 92 LYS A CA 1
ATOM 666 C C . LYS A 1 92 ? 0.180 1.059 -6.689 1.00 98.38 92 LYS A C 1
ATOM 668 O O . LYS A 1 92 ? 0.109 1.835 -5.742 1.00 98.38 92 LYS A O 1
ATOM 673 N N . VAL A 1 93 ? 1.266 0.327 -6.920 1.00 98.19 93 VAL A N 1
ATOM 674 C CA . VAL A 1 93 ? 2.479 0.446 -6.099 1.00 98.19 93 VAL A CA 1
ATOM 675 C C . VAL A 1 93 ? 3.487 1.370 -6.783 1.00 98.19 93 VAL A C 1
ATOM 677 O O . VAL A 1 93 ? 3.915 1.106 -7.905 1.00 98.19 93 VAL A O 1
ATOM 680 N N . ASN A 1 94 ? 3.880 2.442 -6.099 1.00 97.44 94 ASN A N 1
ATOM 681 C CA . ASN A 1 94 ? 4.991 3.308 -6.484 1.00 97.44 94 ASN A CA 1
ATOM 682 C C . ASN A 1 94 ? 6.234 2.849 -5.708 1.00 97.44 94 ASN A C 1
ATOM 684 O O . ASN A 1 94 ? 6.231 2.901 -4.476 1.00 97.44 94 ASN A O 1
ATOM 688 N N . SER A 1 95 ? 7.268 2.389 -6.413 1.00 92.31 95 SER A N 1
ATOM 689 C CA . SER A 1 95 ? 8.476 1.795 -5.826 1.00 92.31 95 SER A CA 1
ATOM 690 C C . SER A 1 95 ? 9.767 2.431 -6.315 1.00 92.31 95 SER A C 1
ATOM 6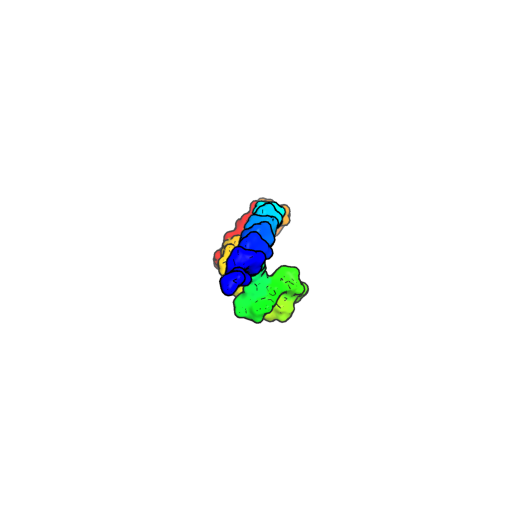92 O O . SER A 1 95 ? 9.771 2.972 -7.441 1.00 92.31 95 SER A O 1
#

Sequence (95 aa):
MKRSRWLTLGVAAATTAMALAACAPPEKDKTDNTTSSGVDAAKATSVADFGTMDDLVKAAQAEGELNVIALPPDWANYGEIITAFSDKYGIKVNS